Protein AF-A0A928IKZ8-F1 (afdb_monomer_lite)

Radius of gyration: 19.94 Å; chains: 1; bounding box: 45×42×55 Å

Foldseek 3Di:
DPPPQWQKAKWWDPPDDDTDRPDSPRDRDVVVSVVVVLVLLPDPPDDQTWMWIAGPVVRDIDIGGSQQNDWDQFPVPRDTDGQVQWDFQADVVGHTDGIHGPVVVVVCVVPQDRVSHDDDPVVPPPPVPD

pLDDT: mean 76.03, std 15.61, range [38.38, 95.75]

Secondary structure (DSSP, 8-state):
-------EEEEEEETTTEEEEEEEEEESSHHHHHHHHHHHHTSTT--SPPEEEEETTTTEEEEE-GGGG-EEE-TTT--EEEGGGEEEEE-TT--EEEEEEHHHHHHHHHHTTTTSS---TTT-------

Sequence (130 aa):
MDEKRPELYVLQMEGRTRYDFIDKGEFTTYEKCYDAADKIAASPDYKDEDFIIFEPATGFRQRLSAHLFQQEQCPECNKTVSHHKMCRTYDCHGIPFRFVCHACYEKIMLSKGYDGEYYTEADECIDSDY

Structure (mmCIF, N/CA/C/O backbone):
data_AF-A0A928IKZ8-F1
#
_entry.id   AF-A0A928IKZ8-F1
#
loop_
_atom_site.group_PDB
_atom_site.id
_atom_site.type_symbol
_atom_site.label_atom_id
_atom_site.label_alt_id
_atom_site.label_comp_id
_atom_site.label_asym_id
_atom_site.label_entity_id
_atom_site.label_seq_id
_atom_site.pdbx_PDB_ins_code
_atom_site.Cartn_x
_atom_site.Cartn_y
_atom_site.Cartn_z
_atom_site.occupancy
_atom_site.B_iso_or_equiv
_atom_site.auth_seq_id
_atom_site.auth_comp_id
_atom_site.auth_asym_id
_atom_site.auth_atom_id
_atom_site.pdbx_PDB_model_num
ATOM 1 N N . MET A 1 1 ? 12.235 16.446 26.142 1.00 38.38 1 MET A N 1
ATOM 2 C CA . MET A 1 1 ? 10.883 16.695 25.612 1.00 38.38 1 MET A CA 1
ATOM 3 C C . MET A 1 1 ? 10.483 15.414 24.922 1.00 38.38 1 MET A C 1
ATOM 5 O O . MET A 1 1 ? 11.008 15.141 23.854 1.00 38.38 1 MET A O 1
ATOM 9 N N . ASP A 1 2 ? 9.696 14.580 25.594 1.00 45.94 2 ASP A N 1
ATOM 10 C CA . ASP A 1 2 ? 9.150 13.363 24.999 1.00 45.94 2 ASP A CA 1
ATOM 11 C C . ASP A 1 2 ? 8.203 13.769 23.869 1.00 45.94 2 ASP A C 1
ATOM 13 O O . ASP A 1 2 ? 7.102 14.265 24.116 1.00 45.94 2 ASP A O 1
ATOM 17 N N . GLU A 1 3 ? 8.660 13.629 22.625 1.00 47.06 3 GLU A N 1
ATOM 18 C CA . GLU A 1 3 ? 7.793 13.682 21.454 1.00 47.06 3 GLU A CA 1
ATOM 19 C C . GLU A 1 3 ? 6.772 12.554 21.599 1.00 47.06 3 GLU A C 1
ATOM 21 O O . GLU A 1 3 ? 7.053 11.391 21.302 1.00 47.06 3 GLU A O 1
ATOM 26 N N . LYS A 1 4 ? 5.581 12.887 22.108 1.00 55.06 4 LYS A N 1
ATOM 27 C CA . LYS A 1 4 ? 4.414 12.014 22.009 1.00 55.06 4 LYS A CA 1
ATOM 28 C C . LYS A 1 4 ? 4.183 11.754 20.525 1.00 55.06 4 LYS A C 1
ATOM 30 O O . LYS A 1 4 ? 3.672 12.613 19.811 1.00 55.06 4 LYS A O 1
ATOM 35 N N . ARG A 1 5 ? 4.642 10.592 20.061 1.00 53.75 5 ARG A N 1
ATOM 36 C CA . ARG A 1 5 ? 4.419 10.111 18.699 1.00 53.75 5 ARG A CA 1
ATOM 37 C C . ARG A 1 5 ? 2.910 10.098 18.426 1.00 53.75 5 ARG A C 1
ATOM 39 O O . ARG A 1 5 ? 2.159 9.769 19.343 1.00 53.75 5 ARG A O 1
ATOM 46 N N . PRO A 1 6 ? 2.466 10.455 17.211 1.00 56.59 6 PRO A N 1
ATOM 47 C CA . PRO A 1 6 ? 1.048 10.440 16.886 1.00 56.59 6 PRO A CA 1
ATOM 48 C C . PRO A 1 6 ? 0.498 9.018 17.042 1.00 56.59 6 PRO A C 1
ATOM 50 O O . PRO A 1 6 ? 1.062 8.063 16.508 1.00 56.59 6 PRO A O 1
ATOM 53 N N . GLU A 1 7 ? -0.583 8.897 17.807 1.00 73.81 7 GLU A N 1
ATOM 54 C CA . GLU A 1 7 ? -1.381 7.681 17.949 1.00 73.81 7 GLU A CA 1
ATOM 55 C C . GLU A 1 7 ? -2.360 7.645 16.771 1.00 73.81 7 GLU A C 1
ATOM 57 O O . GLU A 1 7 ? -3.358 8.352 16.779 1.00 73.81 7 GLU A O 1
ATOM 62 N N . LEU A 1 8 ? -2.064 6.900 15.711 1.00 74.25 8 LEU A N 1
ATOM 63 C CA . LEU A 1 8 ? -2.990 6.704 14.595 1.00 74.25 8 LEU A CA 1
ATOM 64 C C . LEU A 1 8 ? -3.841 5.459 14.852 1.00 74.25 8 LEU A C 1
ATOM 66 O O . LEU A 1 8 ? -3.329 4.443 15.316 1.00 74.25 8 LEU A O 1
ATOM 70 N N . TYR A 1 9 ? -5.121 5.513 14.492 1.00 73.25 9 TYR A N 1
ATOM 71 C CA . TYR A 1 9 ? -6.043 4.379 14.597 1.00 73.25 9 TYR A CA 1
ATOM 72 C C . TYR A 1 9 ? -6.575 3.972 13.227 1.00 73.25 9 TYR A C 1
ATOM 74 O O . TYR A 1 9 ? -6.856 4.841 12.402 1.00 73.25 9 TYR A O 1
ATOM 82 N N . VAL A 1 10 ? -6.767 2.667 13.008 1.00 74.94 10 VAL A N 1
ATOM 83 C CA . VAL A 1 10 ? -7.451 2.130 11.822 1.00 74.94 10 VAL A CA 1
ATOM 84 C C . VAL A 1 10 ? -8.855 1.688 12.212 1.00 74.94 10 VAL A C 1
ATOM 86 O O . VAL A 1 10 ? -9.053 0.810 13.048 1.00 74.94 10 VAL A O 1
ATOM 89 N N . LEU A 1 11 ? -9.845 2.314 11.593 1.00 72.81 11 LEU A N 1
ATOM 90 C CA . LEU A 1 11 ? -11.263 2.025 11.769 1.00 72.81 11 LEU A CA 1
ATOM 91 C C . LEU A 1 11 ? -11.778 1.365 10.492 1.00 72.81 11 LEU A C 1
ATOM 93 O O . LEU A 1 11 ? -11.415 1.809 9.404 1.00 72.81 11 LEU A O 1
ATOM 97 N N . GLN A 1 12 ? -12.645 0.361 10.598 1.00 67.94 12 GLN A N 1
ATOM 98 C CA . GLN A 1 12 ? -13.424 -0.092 9.443 1.00 67.94 12 GLN A CA 1
ATOM 99 C C . GLN A 1 12 ? -14.782 0.607 9.481 1.00 67.94 12 GLN A C 1
ATOM 101 O O . GLN A 1 12 ? -15.365 0.831 10.547 1.00 67.94 12 GLN A O 1
ATOM 106 N N . MET A 1 13 ? -15.279 0.984 8.312 1.00 64.44 13 MET A N 1
ATOM 107 C CA . MET A 1 13 ? -16.657 1.434 8.174 1.00 64.44 13 MET A CA 1
ATOM 108 C C . MET A 1 13 ? -17.588 0.224 8.218 1.00 64.44 13 MET A C 1
ATOM 110 O O . MET A 1 13 ? -17.489 -0.601 7.327 1.00 64.44 13 MET A O 1
ATOM 114 N N . GLU A 1 14 ? -18.516 0.145 9.174 1.00 60.31 14 GLU A N 1
ATOM 115 C CA . GLU A 1 14 ? -19.662 -0.770 9.073 1.00 60.31 14 GLU A CA 1
ATOM 116 C C . GLU A 1 14 ? -20.858 0.005 8.489 1.00 60.31 14 GLU A C 1
ATOM 118 O O . GLU A 1 14 ? -21.522 0.809 9.160 1.00 60.31 14 GLU A O 1
ATOM 123 N N . GLY A 1 15 ? -21.145 -0.194 7.200 1.00 56.69 15 GLY A N 1
ATOM 124 C CA . GLY A 1 15 ? -22.178 0.567 6.487 1.00 56.69 15 GLY A CA 1
ATOM 125 C C . GLY A 1 15 ? -21.820 2.043 6.219 1.00 56.69 15 GLY A C 1
ATOM 126 O O . GLY A 1 15 ? -20.659 2.421 6.108 1.00 56.69 15 GLY A O 1
ATOM 127 N N . ARG A 1 16 ? -22.830 2.917 6.032 1.00 47.66 16 ARG A N 1
ATOM 128 C CA . ARG A 1 16 ? -22.621 4.322 5.589 1.00 47.66 16 ARG A CA 1
ATOM 129 C C . ARG A 1 16 ? -22.314 5.329 6.708 1.00 47.66 16 ARG A C 1
ATOM 131 O O . ARG A 1 16 ? -21.917 6.448 6.395 1.00 47.66 16 ARG A O 1
ATOM 138 N N . THR A 1 17 ? -22.545 4.986 7.977 1.00 47.22 17 THR A N 1
ATOM 139 C CA . THR A 1 17 ? -22.560 5.970 9.084 1.00 47.22 17 THR A CA 1
ATOM 140 C C . THR A 1 17 ? -21.954 5.485 10.402 1.00 47.22 17 THR A C 1
ATOM 142 O O . THR A 1 17 ? -21.924 6.267 11.352 1.00 47.22 17 THR A O 1
ATOM 145 N N . ARG A 1 18 ? -21.500 4.230 10.506 1.00 54.03 18 ARG A N 1
ATOM 146 C CA . ARG A 1 18 ? -20.986 3.664 11.760 1.00 54.03 18 ARG A CA 1
ATOM 147 C C . ARG A 1 18 ? -19.509 3.302 11.610 1.00 54.03 18 ARG A C 1
ATOM 149 O O . ARG A 1 18 ? -19.122 2.654 10.643 1.00 54.03 18 ARG A O 1
ATOM 156 N N . TYR A 1 19 ? -18.698 3.780 12.550 1.00 57.78 19 TYR A N 1
ATOM 157 C CA . TYR A 1 19 ? -17.277 3.456 12.647 1.00 57.78 19 TYR A CA 1
ATOM 158 C C . TYR A 1 19 ? -17.113 2.518 13.831 1.00 57.78 19 TYR A C 1
ATOM 160 O O . TYR A 1 19 ? -17.344 2.944 14.965 1.00 57.78 19 TYR A O 1
ATOM 168 N N . ASP A 1 20 ? -16.725 1.275 13.582 1.00 56.56 20 ASP A N 1
ATOM 169 C CA . ASP A 1 20 ? -16.356 0.360 14.651 1.00 56.56 20 ASP A CA 1
ATOM 170 C C . ASP A 1 20 ? -14.826 0.230 14.681 1.00 56.56 20 ASP A C 1
ATOM 172 O O . ASP A 1 20 ? -14.143 0.153 13.655 1.00 56.56 20 ASP A O 1
ATOM 176 N N . PHE A 1 21 ? -14.261 0.319 15.887 1.00 53.53 21 PHE A N 1
ATOM 177 C CA . PHE A 1 21 ? -12.825 0.169 16.113 1.00 53.53 21 PHE A CA 1
ATOM 178 C C . PHE A 1 21 ? -12.465 -1.303 15.908 1.00 53.53 21 PHE A C 1
ATOM 180 O O . PHE A 1 21 ? -12.608 -2.100 16.835 1.00 53.53 21 PHE A O 1
ATOM 187 N N . ILE A 1 22 ? -12.043 -1.668 14.699 1.00 56.06 22 ILE A N 1
ATOM 188 C CA . ILE A 1 22 ? -11.711 -3.062 14.364 1.00 56.06 22 ILE A CA 1
ATOM 189 C C . ILE A 1 22 ? -10.288 -3.409 14.789 1.00 56.06 22 ILE A C 1
ATOM 191 O O . ILE A 1 22 ? -10.047 -4.521 15.254 1.00 56.06 22 ILE A O 1
ATOM 195 N N . ASP A 1 23 ? -9.378 -2.436 14.752 1.00 54.53 23 ASP A N 1
ATOM 196 C CA . ASP A 1 23 ? -8.060 -2.582 15.347 1.00 54.53 23 ASP A CA 1
ATOM 197 C C . ASP A 1 23 ? -7.756 -1.380 16.246 1.00 54.53 23 ASP A C 1
ATOM 199 O O . ASP A 1 23 ? -7.651 -0.236 15.804 1.00 54.53 23 ASP A O 1
ATOM 203 N N . LYS A 1 24 ? -7.643 -1.646 17.550 1.00 52.41 24 LYS A N 1
ATOM 204 C CA . LYS A 1 24 ? -7.185 -0.661 18.542 1.00 52.41 24 LYS A CA 1
ATOM 205 C C . LYS A 1 24 ? -5.658 -0.548 18.560 1.00 52.41 24 LYS A C 1
ATOM 207 O O . LYS A 1 24 ? -5.111 -0.024 19.526 1.00 52.41 24 LYS A O 1
ATOM 212 N N . GLY A 1 25 ? -4.967 -1.078 17.549 1.00 56.25 25 GLY A N 1
ATOM 213 C CA . GLY A 1 25 ? -3.543 -0.867 17.357 1.00 56.25 25 GLY A CA 1
ATOM 214 C C . GLY A 1 25 ? -3.236 0.626 17.336 1.00 56.25 25 GLY A C 1
ATOM 215 O O . GLY A 1 25 ? -3.655 1.346 16.436 1.00 56.25 25 GLY A O 1
ATOM 216 N N . GLU A 1 26 ? -2.528 1.103 18.353 1.00 62.88 26 GLU A N 1
ATOM 217 C CA . GLU A 1 26 ? -1.933 2.435 18.351 1.00 62.88 26 GLU A CA 1
ATOM 218 C C .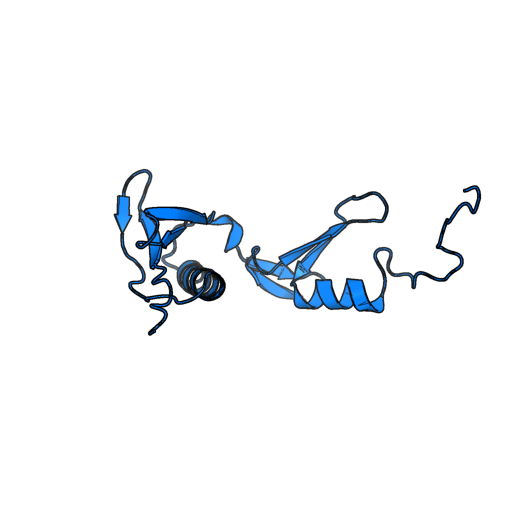 GLU A 1 26 ? -0.788 2.415 17.331 1.00 62.88 26 GLU A C 1
ATOM 220 O O . GLU A 1 26 ? 0.305 1.893 17.583 1.00 62.88 26 GLU A O 1
ATOM 225 N N . PHE A 1 27 ? -1.050 2.913 16.124 1.00 69.38 27 PHE A N 1
ATOM 226 C CA . PHE A 1 27 ? -0.063 2.941 15.054 1.00 69.38 27 PHE A CA 1
ATOM 227 C C . PHE A 1 27 ? 0.753 4.221 15.127 1.00 69.38 27 PHE A C 1
ATOM 229 O O . PHE A 1 27 ? 0.229 5.317 15.267 1.00 69.38 27 PHE A O 1
ATOM 236 N N . THR A 1 28 ? 2.065 4.088 14.967 1.00 70.19 28 THR A N 1
ATOM 237 C CA . THR A 1 28 ? 2.982 5.233 15.018 1.00 70.19 28 THR A CA 1
ATOM 238 C C . THR A 1 28 ? 3.244 5.865 13.6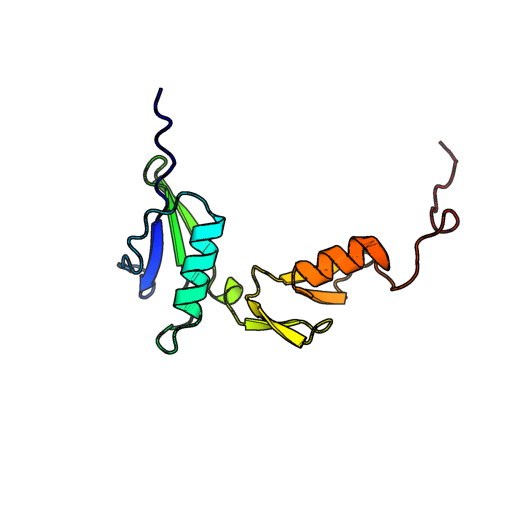48 1.00 70.19 28 THR A C 1
ATOM 240 O O . THR A 1 28 ? 3.945 6.868 13.577 1.00 70.19 28 THR A O 1
ATOM 243 N N . THR A 1 29 ? 2.798 5.233 12.554 1.00 82.75 29 THR A N 1
ATOM 244 C CA . THR A 1 29 ? 3.031 5.673 11.166 1.00 82.75 29 THR A CA 1
ATOM 245 C C . THR A 1 29 ? 1.883 5.245 10.251 1.00 82.75 29 THR A C 1
ATOM 247 O O . THR A 1 29 ? 1.273 4.200 10.473 1.00 82.75 29 THR A O 1
ATOM 250 N N . TYR A 1 30 ? 1.639 6.014 9.184 1.00 83.69 30 TYR A N 1
ATOM 251 C CA . TYR A 1 30 ? 0.628 5.696 8.168 1.00 83.69 30 TYR A CA 1
ATOM 252 C C . TYR A 1 30 ? 0.879 4.343 7.490 1.00 83.69 30 TYR A C 1
ATOM 254 O O . TYR A 1 30 ? -0.057 3.580 7.306 1.00 83.69 30 TYR A O 1
ATOM 262 N N . GLU A 1 31 ? 2.130 3.998 7.174 1.00 86.19 31 GLU A N 1
ATOM 263 C CA . GLU A 1 31 ? 2.482 2.708 6.555 1.00 86.19 31 GLU A CA 1
ATOM 264 C C . GLU A 1 31 ? 1.982 1.509 7.377 1.00 86.19 31 GLU A C 1
ATOM 266 O O . GLU A 1 31 ? 1.369 0.591 6.836 1.00 86.19 31 GLU A O 1
ATOM 271 N N . LYS A 1 32 ? 2.124 1.567 8.708 1.00 85.69 32 LYS A N 1
ATOM 272 C CA . LYS A 1 32 ? 1.596 0.525 9.597 1.00 85.69 32 LYS A CA 1
ATOM 273 C C . LYS A 1 32 ? 0.069 0.464 9.582 1.00 85.69 32 LYS A C 1
ATOM 275 O O . LYS A 1 32 ? -0.483 -0.622 9.732 1.00 85.69 32 LYS A O 1
ATOM 280 N N . CYS A 1 33 ? -0.607 1.599 9.393 1.00 87.00 33 CYS A N 1
ATOM 281 C CA . CYS A 1 33 ? -2.057 1.628 9.213 1.00 87.00 33 CYS A CA 1
ATOM 282 C C . CYS A 1 33 ? -2.476 0.904 7.925 1.00 87.00 33 CYS A C 1
ATOM 284 O O . CYS A 1 33 ? -3.427 0.128 7.953 1.00 87.00 33 CYS A O 1
ATOM 286 N N . TYR A 1 34 ? -1.755 1.113 6.816 1.00 89.38 34 TYR A N 1
ATOM 287 C CA . TYR A 1 34 ? -2.001 0.388 5.564 1.00 89.38 34 TYR A CA 1
ATOM 288 C C . TYR A 1 34 ? -1.750 -1.113 5.722 1.00 89.38 34 TYR A C 1
ATOM 290 O O . TYR A 1 34 ? -2.591 -1.900 5.306 1.00 89.38 34 TYR A O 1
ATOM 298 N N . ASP A 1 35 ? -0.666 -1.523 6.387 1.00 88.75 35 ASP A N 1
ATOM 299 C CA . ASP A 1 35 ? -0.387 -2.942 6.650 1.00 88.75 35 ASP A CA 1
ATOM 300 C C . ASP A 1 35 ? -1.438 -3.608 7.552 1.00 88.75 35 ASP A C 1
ATOM 302 O O . ASP A 1 35 ? -1.729 -4.796 7.399 1.00 88.75 35 ASP A O 1
ATOM 306 N N . ALA A 1 36 ? -2.005 -2.872 8.511 1.00 87.12 36 ALA A N 1
ATOM 307 C CA . ALA A 1 36 ? -3.105 -3.364 9.335 1.00 87.12 36 ALA A CA 1
ATOM 308 C C . ALA A 1 36 ? -4.390 -3.526 8.515 1.00 87.12 36 ALA A C 1
ATOM 310 O O . ALA A 1 36 ? -5.015 -4.586 8.565 1.00 87.12 36 ALA A O 1
ATOM 311 N N . ALA A 1 37 ? -4.738 -2.521 7.708 1.00 88.38 37 ALA A N 1
ATOM 312 C CA . ALA A 1 37 ? -5.871 -2.589 6.790 1.00 88.38 37 ALA A CA 1
ATOM 313 C C . ALA A 1 37 ? -5.720 -3.741 5.778 1.00 88.38 37 ALA A C 1
ATOM 315 O O . ALA A 1 37 ? -6.678 -4.468 5.545 1.00 88.38 37 ALA A O 1
ATOM 316 N N . ASP A 1 38 ? -4.509 -3.992 5.276 1.00 90.12 38 ASP A N 1
ATOM 317 C CA . ASP A 1 38 ? -4.182 -5.132 4.409 1.00 90.12 38 ASP A CA 1
ATOM 318 C C . ASP A 1 38 ? -4.496 -6.481 5.066 1.00 90.12 38 ASP A C 1
ATOM 320 O O . ASP A 1 38 ? -5.077 -7.371 4.447 1.00 90.12 38 ASP A O 1
ATOM 324 N N . LYS A 1 39 ? -4.117 -6.645 6.339 1.00 88.00 39 LYS A N 1
ATOM 325 C CA . LYS A 1 39 ? -4.380 -7.879 7.093 1.00 88.00 39 LYS A CA 1
ATOM 326 C C . LYS A 1 39 ? -5.869 -8.097 7.315 1.00 88.00 39 LYS A C 1
ATOM 328 O O . LYS A 1 39 ? -6.323 -9.235 7.236 1.00 88.00 39 LYS A O 1
ATOM 333 N N . ILE A 1 40 ? -6.611 -7.025 7.598 1.00 85.50 40 ILE A N 1
ATOM 334 C CA . ILE A 1 40 ? -8.065 -7.090 7.764 1.00 85.50 40 ILE A CA 1
ATOM 335 C C . ILE A 1 40 ? -8.722 -7.422 6.423 1.00 85.50 40 ILE A C 1
ATOM 337 O O . ILE A 1 40 ? -9.543 -8.331 6.368 1.00 85.50 40 ILE A O 1
ATOM 341 N N . ALA A 1 41 ? -8.313 -6.757 5.341 1.00 87.00 41 ALA A N 1
ATOM 342 C CA . ALA A 1 41 ? -8.843 -6.981 4.000 1.00 87.00 41 ALA A CA 1
ATOM 343 C C . ALA A 1 41 ? -8.550 -8.388 3.452 1.00 87.00 41 ALA A C 1
ATOM 345 O O . ALA A 1 41 ? -9.316 -8.914 2.652 1.00 87.00 41 ALA A O 1
ATOM 346 N N . ALA A 1 42 ? -7.469 -9.027 3.909 1.00 86.75 42 ALA A N 1
ATOM 347 C CA . ALA A 1 42 ? -7.155 -10.418 3.587 1.00 86.75 42 ALA A CA 1
ATOM 348 C C . ALA A 1 42 ? -8.031 -11.445 4.337 1.00 86.75 42 ALA A C 1
ATOM 350 O O . ALA A 1 42 ? -7.956 -12.641 4.042 1.00 86.75 42 ALA A O 1
ATOM 351 N N . SER A 1 43 ? -8.832 -11.016 5.320 1.00 85.00 43 SER A N 1
ATOM 352 C CA . SER A 1 43 ? -9.758 -11.893 6.038 1.00 85.00 43 SER A CA 1
ATOM 353 C C . SER A 1 43 ? -10.916 -12.325 5.128 1.00 85.00 43 SER A C 1
ATOM 355 O O . SER A 1 43 ? -11.497 -11.476 4.455 1.00 85.00 43 SER A O 1
ATOM 357 N N . PRO A 1 44 ? -11.339 -13.604 5.145 1.00 82.94 44 PRO A N 1
ATOM 358 C CA . PRO A 1 44 ? -12.513 -14.053 4.391 1.00 82.94 44 PRO A CA 1
ATOM 359 C C . PRO A 1 44 ? -13.821 -13.382 4.842 1.00 82.94 44 PRO A C 1
ATOM 361 O O . PRO A 1 44 ? -14.797 -13.391 4.096 1.00 82.94 44 PRO A O 1
ATOM 364 N N . ASP A 1 45 ? -13.844 -12.806 6.046 1.00 81.31 45 ASP A N 1
ATOM 365 C CA . ASP A 1 45 ? -15.002 -12.100 6.605 1.00 81.31 45 ASP A CA 1
ATOM 366 C C . ASP A 1 45 ? -15.060 -10.615 6.202 1.00 81.31 45 ASP A C 1
ATOM 368 O O . ASP A 1 45 ? -16.006 -9.908 6.564 1.00 81.31 45 ASP A O 1
ATOM 372 N N . TYR A 1 46 ? -14.051 -10.117 5.480 1.00 81.06 46 TYR A N 1
ATOM 373 C CA . TYR A 1 46 ? -14.009 -8.735 5.016 1.00 81.06 46 TYR A CA 1
ATOM 374 C C . TYR A 1 46 ? -15.056 -8.488 3.923 1.00 81.06 46 TYR A C 1
ATOM 376 O O . TYR A 1 46 ? -15.228 -9.278 2.998 1.00 81.06 46 TYR A O 1
ATOM 384 N N . LYS A 1 47 ? -15.777 -7.369 4.041 1.00 80.62 47 LYS A N 1
ATOM 385 C CA . LYS A 1 47 ? -16.952 -7.046 3.214 1.00 80.62 47 LYS A CA 1
ATOM 386 C C . LYS A 1 47 ? -16.677 -5.981 2.150 1.00 80.62 47 LYS A C 1
ATOM 388 O O . LYS A 1 47 ? -17.602 -5.271 1.763 1.00 80.62 47 LYS A O 1
ATOM 393 N N . ASP A 1 48 ? -15.425 -5.841 1.711 1.00 82.62 48 ASP A N 1
ATOM 394 C CA . ASP A 1 48 ? -15.004 -4.792 0.769 1.00 82.62 48 ASP A CA 1
ATOM 395 C C . ASP A 1 48 ? -15.395 -3.375 1.239 1.00 82.62 48 ASP A C 1
ATOM 397 O O . ASP A 1 48 ? -15.806 -2.515 0.455 1.00 82.62 48 ASP A O 1
ATOM 401 N N . GLU A 1 49 ? -15.288 -3.129 2.548 1.00 84.56 49 GLU A N 1
ATOM 402 C CA . GLU A 1 49 ? -15.624 -1.849 3.175 1.00 84.56 49 GLU A CA 1
ATOM 403 C C . GLU A 1 49 ? -14.394 -0.956 3.365 1.00 84.56 49 GLU A C 1
ATOM 405 O O . GLU A 1 49 ? -13.296 -1.413 3.674 1.00 84.56 49 GLU A O 1
ATOM 410 N N . ASP A 1 50 ? -14.576 0.352 3.216 1.00 88.12 50 ASP A N 1
ATOM 411 C CA . ASP A 1 50 ? -13.481 1.306 3.366 1.00 88.12 50 ASP A CA 1
ATOM 412 C C . ASP A 1 50 ? -12.945 1.372 4.802 1.00 88.12 50 ASP A C 1
ATOM 414 O O . ASP A 1 50 ? -13.681 1.225 5.784 1.00 88.12 50 ASP A O 1
ATOM 418 N N . PHE A 1 51 ? -11.662 1.707 4.917 1.00 87.38 51 PHE A N 1
ATOM 419 C CA . PHE A 1 51 ? -11.016 1.981 6.195 1.00 87.38 51 PHE A CA 1
ATOM 420 C C . PHE A 1 51 ? -10.876 3.482 6.431 1.00 87.38 51 PHE A C 1
ATOM 422 O O . PHE A 1 51 ? -10.919 4.295 5.504 1.00 87.38 51 PHE A O 1
ATOM 429 N N . ILE A 1 52 ? -10.674 3.868 7.685 1.00 87.44 52 ILE A N 1
ATOM 430 C CA . ILE A 1 52 ? -10.343 5.233 8.076 1.00 87.44 52 ILE A CA 1
ATOM 431 C C . ILE A 1 52 ? -9.119 5.218 8.973 1.00 87.44 52 ILE A C 1
ATOM 433 O O . ILE A 1 52 ? -9.105 4.542 9.997 1.00 87.44 52 ILE A O 1
ATOM 437 N N . ILE A 1 53 ? -8.129 6.026 8.608 1.00 87.44 53 ILE A N 1
ATOM 438 C CA . ILE A 1 53 ? -7.038 6.402 9.499 1.00 87.44 53 ILE A CA 1
ATOM 439 C C . ILE A 1 53 ? -7.491 7.632 10.275 1.00 87.44 53 ILE A C 1
ATOM 441 O O . ILE A 1 53 ? -7.851 8.648 9.674 1.00 87.44 53 ILE A O 1
ATOM 445 N N . PHE A 1 54 ? -7.495 7.540 11.600 1.00 85.25 54 PHE A N 1
ATOM 446 C CA . PHE A 1 54 ? -7.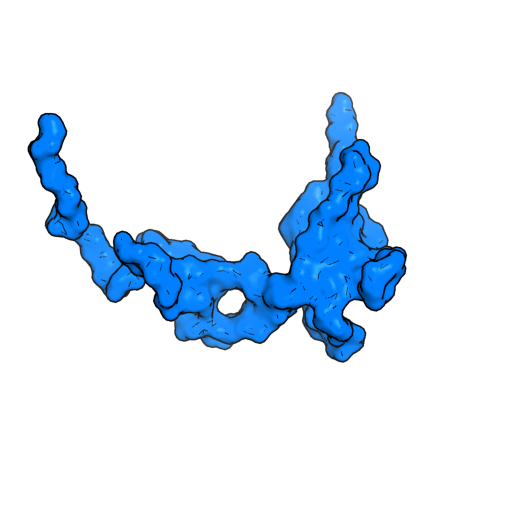851 8.639 12.488 1.00 85.25 54 PHE A CA 1
ATOM 447 C C . PHE A 1 54 ? -6.641 9.091 13.302 1.00 85.25 54 PHE A C 1
ATOM 449 O O . PHE A 1 54 ? -6.009 8.276 13.972 1.00 85.25 54 PHE A O 1
ATOM 456 N N . GLU A 1 55 ? -6.358 10.392 13.266 1.00 86.25 55 GLU A N 1
ATOM 457 C CA . GLU A 1 55 ? -5.354 11.051 14.099 1.00 86.25 55 GLU A CA 1
ATOM 458 C C . GLU A 1 55 ? -6.061 11.875 15.197 1.00 86.25 55 GLU A C 1
ATOM 460 O O . GLU A 1 55 ? -6.613 12.941 14.916 1.00 86.25 55 GLU A O 1
ATOM 465 N N . PRO A 1 56 ? -6.058 11.432 16.465 1.00 81.31 56 PRO A N 1
ATOM 466 C CA . PRO A 1 56 ? -6.753 12.094 17.569 1.00 81.31 56 PRO A CA 1
ATOM 467 C C . PRO A 1 56 ? -6.197 13.474 17.893 1.00 81.31 56 PRO A C 1
ATOM 469 O O . PRO A 1 56 ? -6.955 14.352 18.297 1.00 81.31 56 PRO A O 1
ATOM 472 N N . ALA A 1 57 ? -4.884 13.664 17.730 1.00 82.38 57 ALA A N 1
ATOM 473 C CA . ALA A 1 57 ? -4.210 14.914 18.072 1.00 82.38 57 ALA A CA 1
ATOM 474 C C . ALA A 1 57 ? -4.738 16.098 17.248 1.00 82.38 57 ALA A C 1
ATOM 476 O O . ALA A 1 57 ? -4.869 17.206 17.763 1.00 82.38 57 ALA A O 1
ATOM 477 N N . THR A 1 58 ? -5.060 15.853 15.978 1.00 85.06 58 THR A N 1
ATOM 478 C CA . THR A 1 58 ? -5.533 16.863 15.022 1.00 85.06 58 THR A CA 1
ATOM 479 C C . THR A 1 58 ? -7.025 16.722 14.712 1.00 85.06 58 THR A C 1
ATOM 481 O O . THR A 1 58 ? -7.643 17.647 14.188 1.00 85.06 58 THR A O 1
ATOM 484 N N . GLY A 1 59 ? -7.620 15.567 15.020 1.00 82.81 59 GLY A N 1
ATOM 485 C CA . GLY A 1 59 ? -8.959 15.187 14.579 1.00 82.81 59 GLY A CA 1
ATOM 486 C C . GLY A 1 59 ? -9.023 14.775 13.103 1.00 82.81 59 GLY A C 1
ATOM 487 O O . GLY A 1 59 ? -10.123 14.561 12.583 1.00 82.81 59 GLY A O 1
ATOM 488 N N . PHE A 1 60 ? -7.880 14.674 12.418 1.00 84.69 60 PHE A N 1
ATOM 489 C CA . PHE A 1 60 ? -7.811 14.350 10.998 1.00 84.69 60 PHE A CA 1
ATOM 490 C C . PHE A 1 60 ? -8.302 12.924 10.722 1.00 84.69 60 PHE A C 1
ATOM 492 O O . PHE A 1 60 ? -8.025 11.986 11.472 1.00 84.69 60 PHE A O 1
ATOM 499 N N . ARG A 1 61 ? -9.055 12.765 9.627 1.00 86.31 61 ARG A N 1
ATOM 500 C CA . ARG A 1 61 ? -9.602 11.485 9.165 1.00 86.31 61 ARG A CA 1
ATOM 501 C C . ARG A 1 61 ? -9.272 11.296 7.695 1.00 86.31 61 ARG A C 1
ATOM 503 O O . ARG A 1 61 ? -9.760 12.052 6.855 1.00 86.31 61 ARG A O 1
ATOM 510 N N . GLN A 1 62 ? -8.514 10.256 7.382 1.00 88.00 62 GLN A N 1
ATOM 511 C CA . GLN A 1 62 ? -8.239 9.847 6.012 1.00 88.00 62 GLN A CA 1
ATOM 512 C C . GLN A 1 62 ? -9.027 8.587 5.684 1.00 88.00 62 GLN A C 1
ATOM 514 O O . GLN A 1 62 ? -8.848 7.558 6.326 1.00 88.00 62 GLN A O 1
ATOM 519 N N . ARG A 1 63 ? -9.879 8.657 4.661 1.00 88.56 63 ARG A N 1
ATOM 520 C CA . ARG A 1 63 ? -10.564 7.484 4.110 1.00 88.56 63 ARG A CA 1
ATOM 521 C C . ARG A 1 63 ? -9.610 6.717 3.197 1.00 88.56 63 ARG A C 1
ATOM 523 O O . ARG A 1 63 ? -9.022 7.309 2.294 1.00 88.56 63 ARG A O 1
ATOM 530 N N . LEU A 1 64 ? -9.505 5.413 3.405 1.00 89.94 64 LEU A N 1
ATOM 531 C CA . LEU A 1 64 ? -8.824 4.471 2.526 1.00 89.94 64 LEU A CA 1
ATOM 532 C C . LEU A 1 64 ? -9.893 3.653 1.807 1.00 89.94 64 LEU A C 1
ATOM 534 O O . LEU A 1 64 ? -10.676 2.958 2.452 1.00 89.94 64 LEU A O 1
ATOM 538 N N . SER A 1 65 ? -9.950 3.753 0.480 1.00 89.75 65 SER A N 1
ATOM 539 C CA . SER A 1 65 ? -10.919 2.972 -0.290 1.00 89.75 65 SER A CA 1
ATOM 540 C C . SER A 1 65 ? -10.587 1.480 -0.229 1.00 89.75 65 SER A C 1
ATOM 542 O O . SER A 1 65 ? -9.421 1.122 -0.368 1.00 89.75 65 SER A O 1
ATOM 544 N N . ALA A 1 66 ? -11.594 0.614 -0.119 1.00 88.69 66 ALA A N 1
ATOM 545 C CA . ALA A 1 66 ? -11.459 -0.840 -0.187 1.00 88.69 66 ALA A CA 1
ATOM 546 C C . ALA A 1 66 ?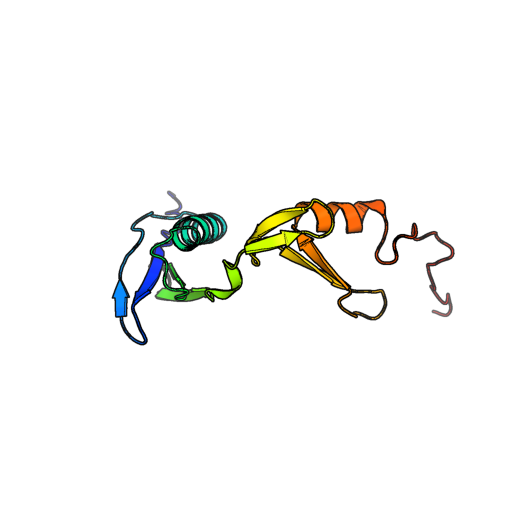 -10.684 -1.306 -1.433 1.00 88.69 66 ALA A C 1
ATOM 548 O O . ALA A 1 66 ? -9.894 -2.243 -1.367 1.00 88.69 66 ALA A O 1
ATOM 549 N N . HIS A 1 67 ? -10.819 -0.587 -2.556 1.00 90.12 67 HIS A N 1
ATOM 550 C CA . HIS A 1 67 ? -10.075 -0.867 -3.788 1.00 90.12 67 HIS A CA 1
ATOM 551 C C . HIS A 1 67 ? -8.548 -0.851 -3.599 1.00 90.12 67 HIS A C 1
ATOM 553 O O . HIS A 1 67 ? -7.839 -1.547 -4.315 1.00 90.12 67 HIS A O 1
ATOM 559 N N . LEU A 1 68 ? -8.023 -0.101 -2.624 1.00 91.19 68 LEU A N 1
ATOM 560 C CA . LEU A 1 68 ? -6.590 -0.059 -2.306 1.00 91.19 68 LEU A CA 1
ATOM 561 C C . LEU A 1 68 ? -6.055 -1.390 -1.752 1.00 91.19 68 LEU A C 1
ATOM 563 O O . LEU A 1 68 ? -4.848 -1.643 -1.805 1.00 91.19 68 LEU A O 1
ATOM 567 N N . PHE A 1 69 ? -6.943 -2.233 -1.232 1.00 92.12 69 PHE A N 1
ATOM 568 C CA . PHE A 1 69 ? -6.618 -3.506 -0.594 1.00 92.12 69 PHE A CA 1
ATOM 569 C C . PHE A 1 69 ? -7.040 -4.713 -1.435 1.00 92.12 69 PHE A C 1
ATOM 571 O O . PHE A 1 69 ? -6.788 -5.852 -1.049 1.00 92.12 69 PHE A O 1
ATOM 578 N N . GLN A 1 70 ? -7.628 -4.476 -2.612 1.00 90.94 70 GLN A N 1
ATOM 579 C CA . GLN A 1 70 ? -7.853 -5.531 -3.592 1.00 90.94 70 GLN A CA 1
ATOM 580 C C . GLN A 1 70 ? -6.518 -6.118 -4.036 1.00 90.94 70 GLN A C 1
ATOM 582 O O . GLN A 1 70 ? -5.527 -5.401 -4.190 1.00 90.94 70 GLN A O 1
ATOM 587 N N . GLN A 1 71 ? -6.498 -7.437 -4.204 1.00 91.88 71 GLN A N 1
ATOM 588 C CA . GLN A 1 71 ? -5.306 -8.172 -4.587 1.00 91.88 71 GLN A CA 1
ATOM 589 C C . GLN A 1 71 ? -5.261 -8.390 -6.097 1.00 91.88 71 GLN A C 1
ATOM 591 O O . GLN A 1 71 ? -6.199 -8.930 -6.680 1.00 91.88 71 GLN A O 1
ATOM 596 N N . GLU A 1 72 ? -4.135 -8.038 -6.710 1.00 92.94 72 GLU A N 1
ATOM 597 C CA . GLU A 1 72 ? -3.880 -8.224 -8.135 1.00 92.94 72 GLU A CA 1
ATOM 598 C C . GLU A 1 72 ? -2.503 -8.861 -8.355 1.00 92.94 72 GLU A C 1
ATOM 600 O O . GLU A 1 72 ? -1.573 -8.729 -7.551 1.00 92.94 72 GLU A O 1
ATOM 605 N N . GLN A 1 73 ? -2.379 -9.636 -9.432 1.00 95.75 73 GLN A N 1
ATOM 606 C CA . GLN A 1 73 ? -1.138 -10.314 -9.773 1.00 95.75 73 GLN A CA 1
ATOM 607 C C . GLN A 1 73 ? -0.214 -9.370 -10.547 1.00 95.75 73 GLN A C 1
ATOM 609 O O . GLN A 1 73 ? -0.560 -8.881 -11.618 1.00 95.75 73 GLN A O 1
ATOM 614 N N . CYS A 1 74 ? 1.002 -9.159 -10.042 1.00 94.12 74 CYS A N 1
ATOM 615 C CA . CYS A 1 74 ? 2.017 -8.388 -10.755 1.00 94.12 74 CYS A CA 1
ATOM 616 C C . CYS A 1 74 ? 2.450 -9.122 -12.043 1.00 94.12 74 CYS A C 1
ATOM 618 O O . CYS A 1 74 ? 2.955 -10.241 -11.932 1.00 94.12 74 CYS A O 1
ATOM 620 N N . PRO A 1 75 ? 2.365 -8.507 -13.237 1.00 91.19 75 PRO A N 1
ATOM 621 C CA . PRO A 1 75 ? 2.700 -9.165 -14.503 1.00 91.19 75 PRO A CA 1
ATOM 622 C C . PRO A 1 75 ? 4.205 -9.435 -14.681 1.00 91.19 75 PRO A C 1
ATOM 624 O O . PRO A 1 75 ? 4.587 -10.253 -15.508 1.00 91.19 75 PRO A O 1
ATOM 627 N N . GLU A 1 76 ? 5.071 -8.784 -13.897 1.00 90.00 76 GLU A N 1
ATOM 628 C CA . GLU A 1 76 ? 6.531 -8.959 -13.982 1.00 90.00 76 GLU A CA 1
ATOM 629 C C . GLU A 1 76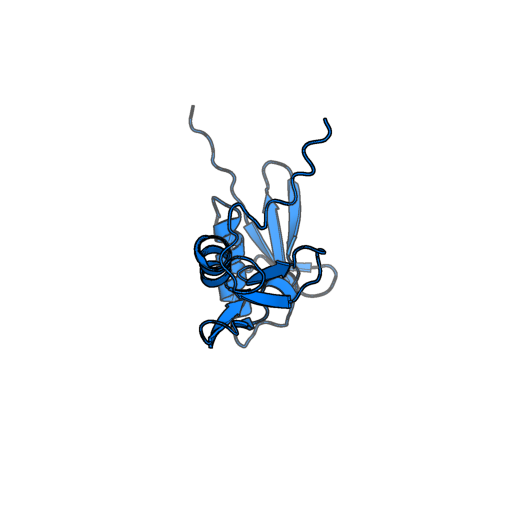 ? 7.055 -10.119 -13.130 1.00 90.00 76 GLU A C 1
ATOM 631 O O . GLU A 1 76 ? 8.010 -10.797 -13.502 1.00 90.00 76 GLU A O 1
ATOM 636 N N . CYS A 1 77 ? 6.473 -10.331 -11.945 1.00 93.69 77 CYS A N 1
ATOM 637 C CA . CYS A 1 77 ? 6.951 -11.346 -11.000 1.00 93.69 77 CYS A CA 1
ATOM 638 C C . CYS A 1 77 ? 5.892 -12.365 -10.574 1.00 93.69 77 CYS A C 1
ATOM 640 O O . CYS A 1 77 ? 6.194 -13.237 -9.761 1.00 93.69 77 CYS A O 1
ATOM 642 N N . ASN A 1 78 ? 4.668 -12.262 -11.096 1.00 95.31 78 ASN A N 1
ATOM 643 C CA . ASN A 1 78 ? 3.528 -13.140 -10.827 1.00 95.31 78 ASN A CA 1
ATOM 644 C C . ASN A 1 78 ? 3.102 -13.232 -9.352 1.00 95.31 78 ASN A C 1
ATOM 646 O O . ASN A 1 78 ? 2.334 -14.124 -8.989 1.00 95.31 78 ASN A O 1
ATOM 650 N N . LYS A 1 79 ? 3.569 -12.314 -8.497 1.00 94.69 79 LYS A N 1
ATOM 651 C CA . LYS A 1 79 ? 3.161 -12.229 -7.091 1.00 94.69 79 LYS A CA 1
ATOM 652 C C . LYS A 1 79 ? 1.841 -11.482 -6.963 1.00 94.69 79 LYS A C 1
ATOM 654 O O . LYS A 1 79 ? 1.700 -10.398 -7.525 1.00 94.69 79 LYS A O 1
ATOM 659 N N . THR A 1 80 ? 0.933 -12.038 -6.173 1.00 94.81 80 THR A N 1
ATOM 660 C CA . THR A 1 80 ? -0.297 -11.372 -5.748 1.00 94.81 80 THR A CA 1
ATOM 661 C C . THR A 1 80 ? 0.027 -10.324 -4.688 1.00 94.81 80 THR A C 1
ATOM 663 O O . THR A 1 80 ? 0.659 -10.637 -3.677 1.00 94.81 80 THR A O 1
ATOM 666 N N . VAL A 1 81 ? -0.362 -9.078 -4.935 1.00 94.06 81 VAL A N 1
ATOM 667 C CA . VAL A 1 81 ? -0.096 -7.923 -4.070 1.00 94.06 81 VAL A CA 1
ATOM 668 C C . VAL A 1 81 ? -1.313 -7.002 -4.032 1.00 94.06 81 VAL A C 1
ATOM 670 O O . VAL A 1 81 ? -2.082 -6.940 -4.986 1.00 94.06 81 VAL A O 1
ATOM 673 N N . SER A 1 82 ? -1.486 -6.279 -2.929 1.00 94.06 82 SER A N 1
ATOM 674 C CA . SER A 1 82 ? -2.560 -5.294 -2.795 1.00 94.06 82 SER A CA 1
ATOM 675 C C . SER A 1 82 ? -2.320 -4.065 -3.679 1.00 94.06 82 SER A C 1
ATOM 677 O O . SER A 1 82 ? -1.176 -3.631 -3.839 1.00 94.06 82 SER A O 1
ATOM 679 N N . HIS A 1 83 ? -3.384 -3.451 -4.200 1.00 94.06 83 HIS A N 1
ATOM 680 C CA . HIS A 1 83 ? -3.297 -2.320 -5.137 1.00 94.06 83 HIS A CA 1
ATOM 681 C C . HIS A 1 83 ? -2.494 -1.120 -4.611 1.00 94.06 83 HIS A C 1
ATOM 683 O O . HIS A 1 83 ? -1.757 -0.506 -5.377 1.00 94.06 83 HIS A O 1
ATOM 689 N N . HIS A 1 84 ? -2.568 -0.781 -3.319 1.00 93.31 84 HIS A N 1
ATOM 690 C CA . HIS A 1 84 ? -1.766 0.320 -2.755 1.00 93.31 84 HIS A CA 1
ATOM 691 C C . HIS A 1 84 ? -0.250 0.044 -2.752 1.00 93.31 84 HIS A C 1
ATOM 693 O O . HIS A 1 84 ? 0.535 0.973 -2.581 1.00 93.31 84 HIS A O 1
ATOM 699 N N . LYS A 1 85 ? 0.171 -1.211 -2.966 1.00 94.06 85 LYS A N 1
ATOM 700 C CA . LYS A 1 85 ? 1.572 -1.639 -3.149 1.00 94.06 85 LYS A CA 1
ATOM 701 C C . LYS A 1 85 ? 1.940 -1.812 -4.627 1.00 94.06 85 LYS A C 1
ATOM 703 O O . LYS A 1 85 ? 3.001 -2.363 -4.945 1.00 94.06 85 LYS A O 1
ATOM 708 N N . MET A 1 86 ? 1.076 -1.364 -5.534 1.00 94.00 86 MET A N 1
ATOM 709 C CA . MET A 1 86 ? 1.278 -1.415 -6.975 1.00 94.00 86 MET A CA 1
ATOM 710 C C . MET A 1 86 ? 1.350 -0.009 -7.571 1.00 94.00 86 MET A C 1
ATOM 712 O O . MET A 1 86 ? 0.714 0.936 -7.111 1.00 94.00 86 MET A O 1
ATOM 716 N N . CYS A 1 87 ? 2.150 0.131 -8.621 1.00 91.62 87 CYS A N 1
ATOM 717 C CA . CYS A 1 87 ? 2.364 1.373 -9.340 1.00 91.62 87 CYS A CA 1
ATOM 718 C C . CYS A 1 87 ? 2.087 1.147 -10.824 1.00 91.62 87 CYS A C 1
ATOM 720 O O . CYS A 1 87 ? 2.458 0.117 -11.396 1.00 91.62 87 CYS A O 1
ATOM 722 N N . ARG A 1 88 ? 1.441 2.130 -11.458 1.00 89.25 88 ARG A N 1
ATOM 723 C CA . ARG A 1 88 ? 1.360 2.170 -12.916 1.00 89.25 88 ARG A CA 1
ATOM 724 C C . ARG A 1 88 ? 2.673 2.686 -13.464 1.00 89.25 88 ARG A C 1
ATOM 726 O O . ARG A 1 88 ? 3.192 3.698 -13.003 1.00 89.25 88 ARG A O 1
ATOM 733 N N . THR A 1 89 ? 3.185 1.992 -14.458 1.00 84.69 89 THR A N 1
ATOM 734 C CA . THR A 1 89 ? 4.223 2.519 -15.328 1.00 84.69 89 THR A CA 1
ATOM 735 C C . THR A 1 89 ? 3.509 3.484 -16.315 1.00 84.69 89 THR A C 1
ATOM 737 O O . THR A 1 89 ? 2.401 3.151 -16.754 1.00 84.69 89 THR A O 1
ATOM 740 N N . TYR A 1 90 ? 4.108 4.642 -16.667 1.00 78.62 90 TYR A N 1
ATOM 741 C CA . TYR A 1 90 ? 3.702 5.546 -17.776 1.00 78.62 90 TYR A CA 1
ATOM 742 C C . TYR A 1 90 ? 4.760 5.819 -18.857 1.00 78.62 90 TYR A C 1
ATOM 744 O O . TYR A 1 90 ? 5.899 6.101 -18.501 1.00 78.62 90 TYR A O 1
ATOM 752 N N . ASP A 1 91 ? 4.389 5.759 -20.141 1.00 70.62 91 ASP A N 1
ATOM 753 C CA . ASP A 1 91 ? 5.350 5.961 -21.237 1.00 70.62 91 ASP A CA 1
ATOM 754 C C . ASP A 1 91 ? 5.910 7.367 -21.332 1.00 70.62 91 ASP A C 1
ATOM 756 O O . ASP A 1 91 ? 5.542 8.247 -20.554 1.00 70.62 91 ASP A O 1
ATOM 760 N N . CYS A 1 92 ? 6.840 7.581 -22.266 1.00 67.50 92 CYS A N 1
ATOM 761 C CA . CYS A 1 92 ? 7.405 8.906 -22.511 1.00 67.50 92 CYS A CA 1
ATOM 762 C C . CYS A 1 92 ? 6.326 9.943 -22.895 1.00 67.50 92 CYS A C 1
ATOM 764 O O . CYS A 1 92 ? 6.575 11.144 -22.821 1.00 67.50 92 CYS A O 1
ATOM 766 N N . HIS A 1 93 ? 5.110 9.497 -23.233 1.00 69.62 93 HIS A N 1
ATOM 767 C CA . HIS A 1 93 ? 3.925 10.314 -23.482 1.00 69.62 93 HIS A CA 1
ATOM 768 C C . HIS A 1 93 ? 2.903 10.299 -22.327 1.00 69.62 93 HIS A C 1
ATOM 770 O O . HIS A 1 93 ? 1.835 10.903 -22.441 1.00 69.62 93 HIS A O 1
ATOM 776 N N . GLY A 1 94 ? 3.204 9.647 -21.202 1.00 67.00 94 GLY A N 1
ATOM 777 C CA . GLY A 1 94 ? 2.331 9.562 -20.035 1.00 67.00 94 GLY A CA 1
ATOM 778 C C . GLY A 1 94 ? 1.218 8.512 -20.140 1.00 67.00 94 GLY A C 1
ATOM 779 O O . GLY A 1 94 ? 0.274 8.549 -19.348 1.00 67.00 94 GLY A O 1
ATOM 780 N N . ILE A 1 95 ? 1.277 7.582 -21.097 1.00 70.81 95 ILE A N 1
ATOM 781 C CA . ILE A 1 95 ? 0.256 6.547 -21.300 1.00 70.81 95 ILE A CA 1
ATOM 782 C C . ILE A 1 95 ? 0.527 5.364 -20.356 1.00 70.81 95 ILE A C 1
ATOM 784 O O . ILE A 1 95 ? 1.628 4.802 -20.360 1.00 70.81 95 ILE A O 1
ATOM 788 N N . PRO A 1 96 ? -0.457 4.950 -19.533 1.00 75.31 96 PRO A N 1
ATOM 789 C CA . PRO A 1 96 ? -0.277 3.840 -18.607 1.00 75.31 96 PRO A CA 1
ATOM 790 C C . PRO A 1 96 ? -0.113 2.516 -19.362 1.00 75.31 96 PRO A C 1
ATOM 792 O O . PRO A 1 96 ? -0.961 2.168 -20.182 1.00 75.31 96 PRO A O 1
ATOM 795 N N . PHE A 1 97 ? 0.940 1.756 -19.052 1.00 76.56 97 PHE A N 1
ATOM 796 C CA . PHE A 1 97 ? 1.256 0.511 -19.768 1.00 76.56 97 PHE A CA 1
ATOM 797 C C . PHE A 1 97 ? 1.038 -0.745 -18.924 1.00 76.56 97 PHE A C 1
ATOM 799 O O . PHE A 1 97 ? 0.307 -1.647 -19.327 1.00 76.56 97 PHE A O 1
ATOM 806 N N . ARG A 1 98 ? 1.660 -0.816 -17.743 1.00 84.25 98 ARG A N 1
ATOM 807 C CA . ARG A 1 98 ? 1.598 -1.976 -16.845 1.00 84.25 98 ARG A CA 1
ATOM 808 C C . ARG A 1 98 ? 1.264 -1.516 -15.436 1.00 84.25 98 ARG A C 1
ATOM 810 O O . ARG A 1 98 ? 1.660 -0.430 -15.018 1.00 84.25 98 ARG A O 1
ATOM 817 N N . PHE A 1 99 ? 0.566 -2.363 -14.690 1.00 91.81 99 PHE A N 1
ATOM 818 C CA . PHE A 1 99 ? 0.354 -2.180 -13.260 1.00 91.81 99 PHE A CA 1
ATOM 819 C C . PHE A 1 99 ? 1.172 -3.235 -12.520 1.00 91.81 99 PHE A C 1
ATOM 821 O O . PHE A 1 99 ? 0.900 -4.426 -12.620 1.00 91.81 99 PHE A O 1
ATOM 828 N N . VAL A 1 100 ? 2.248 -2.809 -11.859 1.00 92.81 100 VAL A N 1
ATOM 829 C CA . VAL A 1 100 ? 3.280 -3.700 -11.306 1.00 92.81 100 VAL A CA 1
ATOM 830 C C . VAL A 1 100 ? 3.459 -3.445 -9.817 1.00 92.81 100 VAL A C 1
ATOM 832 O O . VAL A 1 100 ? 3.189 -2.352 -9.335 1.00 92.81 100 VAL A O 1
ATOM 835 N N . CYS A 1 101 ? 3.949 -4.429 -9.064 1.00 94.88 101 CYS A N 1
ATOM 836 C CA . CYS A 1 101 ? 4.301 -4.203 -7.661 1.00 94.88 101 CYS A CA 1
ATOM 837 C C . CYS A 1 101 ? 5.452 -3.189 -7.527 1.00 94.88 101 CYS A C 1
ATOM 839 O O . CYS A 1 101 ? 6.299 -3.093 -8.419 1.00 94.88 101 CYS A O 1
ATOM 841 N N . HIS A 1 102 ? 5.523 -2.483 -6.396 1.00 92.50 102 HIS A N 1
ATOM 842 C CA . HIS A 1 102 ? 6.526 -1.438 -6.150 1.00 92.50 102 HIS A CA 1
ATOM 843 C C . HIS A 1 102 ? 7.969 -1.915 -6.399 1.00 92.50 102 HIS A C 1
ATOM 845 O O . HIS A 1 102 ? 8.736 -1.260 -7.096 1.00 92.50 102 HIS A O 1
ATOM 851 N N . ALA A 1 103 ? 8.307 -3.129 -5.956 1.00 91.88 103 ALA A N 1
ATOM 852 C CA . ALA A 1 103 ? 9.635 -3.704 -6.177 1.00 91.88 103 ALA A CA 1
ATOM 853 C C . ALA A 1 103 ? 9.968 -3.955 -7.663 1.00 91.88 103 ALA A C 1
ATOM 855 O O . ALA A 1 103 ? 11.135 -3.944 -8.049 1.00 91.88 103 ALA A O 1
ATOM 856 N N . CYS A 1 104 ? 8.968 -4.237 -8.504 1.00 90.88 104 CYS A N 1
ATOM 857 C CA . CYS A 1 104 ? 9.158 -4.352 -9.951 1.00 90.88 104 CYS A CA 1
ATOM 858 C C . CYS A 1 104 ? 9.201 -2.974 -10.611 1.00 90.88 104 CYS A C 1
ATOM 860 O O . CYS A 1 104 ? 10.010 -2.778 -11.511 1.00 90.88 104 CYS A O 1
ATOM 862 N N . TYR A 1 105 ? 8.394 -2.025 -10.132 1.00 89.44 105 TYR A N 1
ATOM 863 C CA . TYR A 1 105 ? 8.430 -0.637 -10.582 1.00 89.44 1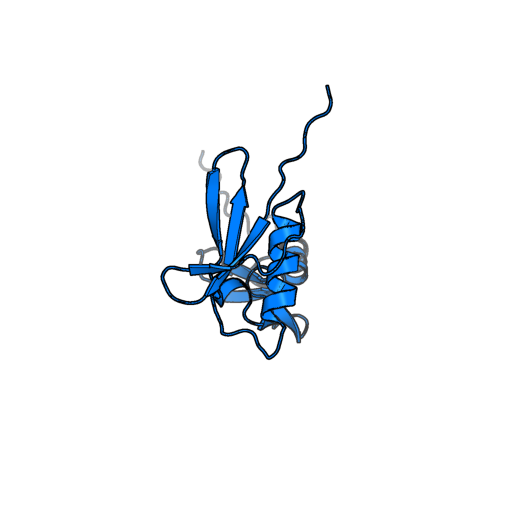05 TYR A CA 1
ATOM 864 C C . TYR A 1 105 ? 9.828 -0.030 -10.410 1.00 89.44 105 TYR A C 1
ATOM 866 O O . TYR A 1 105 ? 10.411 0.431 -11.386 1.00 89.44 105 TYR A O 1
ATOM 874 N N . GLU A 1 106 ? 10.405 -0.108 -9.207 1.00 87.56 106 GLU A N 1
ATOM 875 C CA . GLU A 1 106 ? 11.754 0.407 -8.932 1.00 87.56 106 GLU A CA 1
ATOM 876 C C . GLU A 1 106 ? 12.801 -0.234 -9.847 1.00 87.56 106 GLU A C 1
ATOM 878 O O . GLU A 1 106 ? 13.637 0.457 -10.418 1.00 87.56 106 GLU A O 1
ATOM 883 N N . LYS A 1 107 ? 12.729 -1.554 -10.055 1.00 86.56 107 LYS A N 1
ATOM 884 C CA . LYS A 1 107 ? 13.647 -2.254 -10.963 1.00 86.56 107 LYS A CA 1
ATOM 885 C C . LYS A 1 107 ? 13.507 -1.792 -12.406 1.00 86.56 107 LYS A C 1
ATOM 887 O O . LYS A 1 107 ? 14.526 -1.623 -13.064 1.00 86.56 107 LYS A O 1
ATOM 892 N N . ILE A 1 108 ? 12.284 -1.615 -12.904 1.00 81.88 108 ILE A N 1
ATOM 893 C CA . ILE A 1 108 ? 12.042 -1.128 -14.269 1.00 81.88 108 ILE A CA 1
ATOM 894 C C . ILE A 1 108 ? 12.663 0.262 -14.423 1.00 81.88 108 ILE A C 1
ATOM 896 O O . ILE A 1 108 ? 13.495 0.450 -15.308 1.00 81.88 108 ILE A O 1
ATOM 900 N N . MET A 1 109 ? 12.351 1.173 -13.496 1.00 75.62 109 MET A N 1
ATOM 901 C CA . MET A 1 109 ? 12.840 2.553 -13.525 1.00 75.62 109 MET A CA 1
ATOM 902 C C . MET A 1 109 ? 14.363 2.660 -13.389 1.00 75.62 109 MET A C 1
ATOM 904 O O . MET A 1 109 ? 14.961 3.553 -13.976 1.00 75.62 109 MET A O 1
ATOM 908 N N . LEU A 1 110 ? 15.003 1.747 -12.653 1.00 76.94 110 LEU A N 1
ATOM 909 C CA . LEU A 1 110 ? 16.456 1.746 -12.464 1.00 76.94 110 LEU A CA 1
ATOM 910 C C . LEU A 1 110 ? 17.241 0.985 -13.546 1.00 76.94 110 LEU A C 1
ATOM 912 O O . LEU A 1 110 ? 18.463 1.104 -13.565 1.00 76.94 110 LEU A O 1
ATOM 916 N N . SER A 1 111 ? 16.603 0.165 -14.393 1.00 71.25 111 SER A N 1
ATOM 917 C CA . SER A 1 111 ? 17.337 -0.731 -15.310 1.00 71.25 111 SER A CA 1
ATOM 918 C C . SER A 1 111 ? 16.971 -0.632 -16.785 1.00 71.25 111 SER A C 1
ATOM 920 O O . SER A 1 111 ? 17.874 -0.565 -17.610 1.00 71.25 111 SER A O 1
ATOM 922 N N . LYS A 1 112 ? 15.684 -0.693 -17.139 1.00 60.88 112 LYS A N 1
ATOM 923 C CA . LYS A 1 112 ? 15.239 -0.932 -18.522 1.00 60.88 112 LYS A CA 1
ATOM 924 C C . LYS A 1 112 ? 14.624 0.286 -19.194 1.00 60.88 112 LYS A C 1
ATOM 926 O O . LYS A 1 112 ? 14.143 0.144 -20.308 1.00 60.88 112 LYS A O 1
ATOM 931 N N . GLY A 1 113 ? 14.556 1.421 -18.503 1.00 57.75 113 GLY A N 1
ATOM 932 C CA . GLY A 1 113 ? 13.729 2.518 -18.981 1.00 57.75 113 GLY A CA 1
ATOM 933 C C . GLY A 1 113 ? 12.272 2.078 -19.133 1.00 57.75 113 GLY A C 1
ATOM 934 O O . GLY A 1 113 ? 11.843 1.030 -18.637 1.00 57.75 113 GLY A O 1
ATOM 935 N N . TYR A 1 114 ? 11.480 2.911 -19.783 1.00 55.44 114 TYR A N 1
ATOM 936 C CA . TYR A 1 114 ? 10.042 2.730 -19.814 1.00 55.44 114 TYR A CA 1
ATOM 937 C C . TYR A 1 114 ? 9.565 1.788 -20.934 1.00 55.44 114 TYR A C 1
ATOM 939 O O . TYR A 1 114 ? 8.646 0.980 -20.781 1.00 55.44 114 TYR A O 1
ATOM 947 N N . ASP A 1 115 ? 10.218 1.918 -22.073 1.00 56.59 115 ASP A N 1
ATOM 948 C CA . ASP A 1 115 ? 10.024 1.229 -23.345 1.00 56.59 115 ASP A CA 1
ATOM 949 C C . ASP A 1 115 ? 10.716 -0.142 -23.393 1.00 56.59 115 ASP A C 1
ATOM 951 O O . ASP A 1 115 ? 10.485 -0.920 -24.318 1.00 56.59 115 ASP A O 1
ATOM 955 N N . GLY A 1 116 ? 11.493 -0.493 -22.363 1.00 54.38 116 GLY A N 1
ATOM 956 C CA . GLY A 1 116 ? 12.291 -1.716 -22.346 1.00 54.38 116 GLY A CA 1
ATOM 957 C C . GLY A 1 116 ? 13.637 -1.569 -23.055 1.00 54.38 116 GLY A C 1
ATOM 958 O O . GLY A 1 116 ? 14.354 -2.567 -23.156 1.00 54.38 116 GLY A O 1
ATOM 959 N N . GLU A 1 117 ? 13.971 -0.356 -23.497 1.00 54.69 117 GLU A N 1
ATOM 960 C CA . GLU A 1 117 ? 15.241 0.019 -24.100 1.00 54.69 117 GLU A CA 1
ATOM 961 C C . GLU A 1 117 ? 16.063 0.852 -23.108 1.00 54.69 117 GLU A C 1
ATOM 963 O O . GLU A 1 117 ? 15.549 1.606 -22.281 1.00 54.69 117 GLU A O 1
ATOM 968 N N . TYR A 1 118 ? 17.381 0.695 -23.157 1.00 53.00 118 TYR A N 1
ATOM 969 C CA . TYR A 1 118 ? 18.257 1.507 -22.323 1.00 53.00 118 TYR A CA 1
ATOM 970 C C . TYR A 1 118 ? 18.326 2.910 -22.931 1.00 53.00 118 TYR A C 1
ATOM 972 O O . TYR A 1 118 ? 18.874 3.049 -24.020 1.00 53.00 118 TYR A O 1
ATOM 980 N N . TYR A 1 119 ? 17.800 3.931 -22.242 1.00 50.19 119 TYR A N 1
ATOM 981 C CA . TYR A 1 119 ? 17.981 5.322 -22.668 1.00 50.19 119 TYR A CA 1
ATOM 982 C C . TYR A 1 119 ? 19.478 5.624 -22.781 1.00 50.19 119 TYR A C 1
ATOM 984 O O . TYR A 1 119 ? 20.234 5.509 -21.811 1.00 50.19 119 TYR A O 1
ATOM 992 N N . THR A 1 120 ? 19.908 5.966 -23.986 1.00 56.97 120 THR A N 1
ATOM 993 C CA . THR A 1 120 ? 21.263 6.409 -24.298 1.00 56.97 120 THR A CA 1
ATOM 994 C C . THR A 1 120 ? 21.299 7.930 -24.408 1.00 56.97 120 THR A C 1
ATOM 996 O O . THR A 1 120 ? 20.266 8.569 -24.582 1.00 56.97 120 THR A O 1
ATOM 999 N N . GLU A 1 121 ? 22.491 8.532 -24.377 1.00 58.44 121 GLU A N 1
ATOM 1000 C CA . GLU A 1 121 ? 22.664 9.974 -24.644 1.00 58.44 121 GLU A CA 1
ATOM 1001 C C . GLU A 1 121 ? 22.119 10.396 -26.030 1.00 58.44 121 GLU A C 1
ATOM 1003 O O . GLU A 1 121 ? 21.945 11.579 -26.290 1.00 58.44 121 GLU A O 1
ATOM 1008 N N . ALA A 1 122 ? 21.826 9.446 -26.931 1.00 59.47 122 ALA A N 1
ATOM 1009 C CA . ALA A 1 122 ? 21.177 9.717 -28.214 1.00 59.47 122 ALA A CA 1
ATOM 1010 C C . ALA A 1 122 ? 19.645 9.881 -28.113 1.00 59.47 122 ALA A C 1
ATOM 1012 O O . ALA A 1 122 ? 19.039 10.442 -29.023 1.00 59.47 122 ALA A O 1
ATOM 1013 N N . ASP A 1 123 ? 19.030 9.403 -27.027 1.00 57.94 123 ASP A N 1
ATOM 1014 C CA . ASP A 1 123 ? 17.596 9.537 -26.732 1.00 57.94 123 ASP A CA 1
ATOM 1015 C C . ASP A 1 123 ? 17.289 10.820 -25.942 1.00 57.94 123 ASP A C 1
ATOM 1017 O O . ASP A 1 123 ? 16.131 11.225 -25.801 1.00 57.94 123 ASP A O 1
ATOM 1021 N N . GLU A 1 124 ? 18.335 11.495 -25.457 1.00 56.09 124 GLU A N 1
ATOM 1022 C CA . GLU A 1 124 ? 18.266 12.873 -24.996 1.00 56.09 124 GLU A CA 1
ATOM 1023 C C . GLU A 1 124 ? 17.989 13.773 -26.205 1.00 56.09 124 GLU A C 1
ATOM 1025 O O . GLU A 1 124 ? 18.886 14.339 -26.824 1.00 56.09 124 GLU A O 1
ATOM 1030 N N . CYS A 1 125 ? 16.711 13.937 -26.545 1.00 58.12 125 CYS A N 1
ATOM 1031 C CA . CYS A 1 125 ? 16.249 14.992 -27.444 1.00 58.12 125 CYS A CA 1
ATOM 1032 C C . CYS A 1 125 ? 16.358 16.358 -26.734 1.00 58.12 125 CYS A C 1
ATOM 1034 O O . CYS A 1 125 ? 15.371 17.072 -26.557 1.00 58.12 125 CYS A O 1
ATOM 1036 N N . ILE A 1 126 ? 17.562 16.703 -26.269 1.00 53.50 126 ILE A N 1
ATOM 1037 C CA . ILE A 1 126 ? 17.930 18.053 -25.868 1.00 53.50 126 ILE A CA 1
ATOM 1038 C C . ILE A 1 126 ? 18.203 18.774 -27.180 1.00 53.50 126 ILE A C 1
ATOM 1040 O O . ILE A 1 126 ? 19.326 18.792 -27.678 1.00 53.50 126 ILE A O 1
ATOM 1044 N N . ASP A 1 127 ? 17.144 19.319 -27.774 1.00 54.94 127 ASP A N 1
ATOM 1045 C CA . ASP A 1 127 ? 17.290 20.331 -28.813 1.00 54.94 127 ASP A CA 1
ATOM 1046 C C . ASP A 1 127 ? 18.115 21.460 -28.177 1.00 54.94 127 ASP A C 1
ATOM 1048 O O . ASP A 1 127 ? 17.645 22.172 -27.286 1.00 54.94 127 ASP A O 1
ATOM 1052 N N . SER A 1 128 ? 19.402 21.536 -28.521 1.00 51.94 128 SER A N 1
ATOM 1053 C CA . SER A 1 128 ? 20.373 22.436 -27.896 1.00 51.94 128 SER A CA 1
ATOM 1054 C C . SER A 1 128 ? 20.236 23.875 -28.401 1.00 51.94 128 SER A C 1
ATOM 1056 O O . SER A 1 128 ? 21.242 24.561 -28.571 1.00 51.94 128 SER A O 1
ATOM 1058 N N . ASP A 1 129 ? 19.011 24.328 -28.645 1.00 52.03 129 ASP A N 1
ATOM 1059 C CA . ASP A 1 129 ? 18.704 25.708 -29.001 1.00 52.03 129 ASP A CA 1
ATOM 1060 C C . ASP A 1 129 ? 18.106 26.406 -27.771 1.00 52.03 129 ASP A C 1
ATOM 1062 O O . ASP A 1 129 ? 16.896 26.615 -27.657 1.00 52.03 129 ASP A O 1
ATOM 1066 N N . TYR A 1 130 ? 18.989 26.742 -26.825 1.00 52.03 130 TYR A N 1
ATOM 1067 C CA . TYR A 1 130 ? 18.723 27.671 -25.722 1.00 52.03 130 TYR A CA 1
ATOM 1068 C C . TYR A 1 130 ? 19.629 28.898 -25.825 1.00 52.03 130 TYR A C 1
ATOM 1070 O O . TYR A 1 130 ? 20.846 28.717 -26.062 1.00 52.03 130 TYR A O 1
#